Protein AF-A0A6G3XPA2-F1 (afdb_monomer)

InterPro domains:
  IPR029045 ClpP/crotonase-like domain superfamily [SSF52096] (19-103)

Radius of gyration: 18.57 Å; Cα contacts (8 Å, |Δi|>4): 82; chains: 1; bounding box: 50×27×43 Å

Nearest PDB structures (foldseek):
  5ve2-assembly3_I  TM=8.015E-01  e=1.622E-01  Paraglaciecola sp. T6c
  5ve2-assembly1_A  TM=8.013E-01  e=2.244E-01  Paraglaciecola sp. T6c
  4u19-assembly1_C  TM=8.273E-01  e=7.224E-01  Homo sapiens
  2f6q-assembly1_C  TM=8.007E-01  e=1.067E+00  Homo sapiens

Secondary structure (DSSP, 8-state):
------HHHHHHHTTS-HHHHHHHHHHTTSEE--HHHHHHTTS-S---STT-HHHHHHHHHHHHTTS-HHHHHHHHHHHHHHHHHHHHHHHTTHHHHHHHHPPPHHHHHHHHHGGGGPPPPEE-

Structure (mmCIF, N/CA/C/O backbone):
data_AF-A0A6G3XPA2-F1
#
_entry.id   AF-A0A6G3XPA2-F1
#
loop_
_atom_site.group_PDB
_atom_site.id
_atom_site.type_symbol
_atom_site.label_atom_id
_atom_site.label_alt_id
_atom_site.label_comp_id
_atom_site.label_asym_id
_atom_site.label_entity_id
_atom_site.label_seq_id
_atom_site.pdbx_PDB_ins_code
_atom_site.Cartn_x
_atom_site.Cartn_y
_atom_site.Cartn_z
_atom_site.occupancy
_atom_site.B_iso_or_equiv
_atom_site.auth_seq_id
_atom_site.auth_comp_id
_atom_site.auth_asym_id
_atom_site.auth_atom_id
_atom_site.pdbx_PDB_model_num
ATOM 1 N N . TYR A 1 1 ? 16.053 -8.592 -10.484 1.00 78.31 1 TYR A N 1
ATOM 2 C CA . TYR A 1 1 ? 15.797 -9.870 -11.175 1.00 78.31 1 TYR A CA 1
ATOM 3 C C . TYR A 1 1 ? 15.197 -9.711 -12.574 1.00 78.31 1 TYR A C 1
ATOM 5 O O . TYR A 1 1 ? 14.651 -10.669 -13.093 1.00 78.31 1 TYR A O 1
ATOM 13 N N . GLY A 1 2 ? 15.278 -8.530 -13.208 1.00 89.31 2 GLY A N 1
ATOM 14 C CA . GLY A 1 2 ? 14.737 -8.357 -14.565 1.00 89.31 2 GLY A CA 1
ATOM 15 C C . GLY A 1 2 ? 13.214 -8.470 -14.662 1.00 89.31 2 GLY A C 1
ATOM 16 O O . GLY A 1 2 ? 12.707 -8.893 -15.693 1.00 89.31 2 GLY A O 1
ATOM 17 N N . MET A 1 3 ? 12.498 -8.136 -13.586 1.00 93.31 3 MET A N 1
ATOM 18 C CA . MET A 1 3 ? 11.039 -8.174 -13.529 1.00 93.31 3 MET A CA 1
ATOM 19 C C . MET A 1 3 ? 10.491 -6.810 -13.124 1.00 93.31 3 MET A C 1
ATOM 21 O O . MET A 1 3 ? 11.081 -6.122 -12.288 1.00 93.31 3 MET A O 1
ATOM 25 N N . VAL A 1 4 ? 9.338 -6.462 -13.678 1.00 95.50 4 VAL A N 1
ATOM 26 C CA . VAL A 1 4 ? 8.569 -5.268 -13.346 1.00 95.50 4 VAL A CA 1
ATOM 27 C C . VAL A 1 4 ? 7.649 -5.574 -12.169 1.00 95.50 4 VAL A C 1
ATOM 29 O O . VAL A 1 4 ? 6.778 -6.437 -12.261 1.00 95.50 4 VAL A O 1
ATOM 32 N N . SER A 1 5 ? 7.783 -4.813 -11.083 1.00 94.56 5 SER A N 1
ATOM 33 C CA . SER A 1 5 ? 6.776 -4.783 -10.018 1.00 94.56 5 SER A CA 1
ATOM 34 C C . SER A 1 5 ? 5.672 -3.800 -10.403 1.00 94.56 5 SER A C 1
ATOM 36 O O . SER A 1 5 ? 5.694 -2.633 -10.022 1.00 94.56 5 SER A O 1
ATOM 38 N N . ALA A 1 6 ? 4.741 -4.237 -11.252 1.00 95.75 6 ALA A N 1
ATOM 39 C CA . ALA A 1 6 ? 3.650 -3.374 -11.703 1.00 95.75 6 ALA A CA 1
ATOM 40 C C . ALA A 1 6 ? 2.515 -3.338 -10.673 1.00 95.75 6 ALA A C 1
ATOM 42 O O . ALA A 1 6 ? 2.146 -2.271 -10.184 1.00 95.75 6 ALA A O 1
ATOM 43 N N . TYR A 1 7 ? 1.973 -4.505 -10.319 1.00 96.25 7 TYR A N 1
ATOM 44 C CA . TYR A 1 7 ? 0.819 -4.603 -9.426 1.00 96.25 7 TYR A CA 1
ATOM 45 C C . TYR A 1 7 ? 1.135 -4.100 -8.017 1.00 96.25 7 TYR A C 1
ATOM 47 O O . TYR A 1 7 ? 0.361 -3.322 -7.456 1.00 96.25 7 TYR A O 1
ATOM 55 N N . GLU A 1 8 ? 2.276 -4.496 -7.450 1.00 95.00 8 GLU A N 1
ATOM 56 C CA . GLU A 1 8 ? 2.647 -4.102 -6.092 1.00 95.00 8 GLU A CA 1
ATOM 57 C C . GLU A 1 8 ? 2.951 -2.603 -6.029 1.00 95.00 8 GLU A C 1
ATOM 59 O O . GLU A 1 8 ? 2.439 -1.927 -5.138 1.00 95.00 8 GLU A O 1
ATOM 64 N N . ALA A 1 9 ? 3.686 -2.045 -6.999 1.00 95.38 9 ALA A N 1
ATOM 65 C CA . ALA A 1 9 ? 3.952 -0.606 -7.039 1.00 95.38 9 ALA A CA 1
ATOM 66 C C . ALA A 1 9 ? 2.662 0.219 -7.191 1.00 95.38 9 ALA A C 1
ATOM 68 O O . ALA A 1 9 ? 2.482 1.207 -6.478 1.00 95.38 9 ALA A O 1
ATOM 69 N N . ILE A 1 10 ? 1.723 -0.203 -8.051 1.00 95.88 10 ILE A N 1
ATOM 70 C CA . ILE A 1 10 ? 0.415 0.461 -8.193 1.00 95.88 10 ILE A CA 1
ATOM 71 C C . ILE A 1 10 ? -0.371 0.401 -6.877 1.00 95.88 10 ILE A C 1
ATOM 73 O O . ILE A 1 10 ? -0.937 1.411 -6.453 1.00 95.88 10 ILE A O 1
ATOM 77 N N . ALA A 1 11 ? -0.403 -0.755 -6.206 1.00 94.00 11 ALA A N 1
ATOM 78 C CA . ALA A 1 11 ? -1.085 -0.899 -4.920 1.00 94.00 11 ALA A CA 1
ATOM 79 C C . ALA A 1 11 ? -0.450 -0.020 -3.829 1.00 94.00 11 ALA A C 1
ATOM 81 O O . ALA A 1 11 ? -1.158 0.633 -3.061 1.00 94.00 11 ALA A O 1
ATOM 82 N N . MET A 1 12 ? 0.881 0.040 -3.781 1.00 94.44 12 MET A N 1
ATOM 83 C CA . MET A 1 12 ? 1.626 0.835 -2.805 1.00 94.44 12 MET A CA 1
ATOM 84 C C . MET A 1 12 ? 1.488 2.342 -3.050 1.00 94.44 12 MET A C 1
ATOM 86 O O . MET A 1 12 ? 1.379 3.099 -2.086 1.00 94.44 12 MET A O 1
ATOM 90 N N . ALA A 1 13 ? 1.386 2.781 -4.309 1.00 94.00 13 ALA A N 1
ATOM 91 C CA . ALA A 1 13 ? 1.108 4.175 -4.678 1.00 94.00 13 ALA A CA 1
ATOM 92 C C . ALA A 1 13 ? -0.235 4.692 -4.141 1.00 94.00 13 ALA A C 1
ATOM 94 O O . ALA A 1 13 ? -0.417 5.895 -3.990 1.00 94.00 13 ALA A O 1
ATOM 95 N N . GLN A 1 14 ? -1.166 3.797 -3.798 1.00 90.88 14 GLN A N 1
ATOM 96 C CA . GLN A 1 14 ? -2.419 4.160 -3.134 1.00 90.88 14 GLN A CA 1
ATOM 97 C C . GLN A 1 14 ? -2.285 4.282 -1.608 1.00 90.88 14 GLN A C 1
ATOM 99 O O . GLN A 1 14 ? -3.243 4.688 -0.949 1.00 90.88 14 GLN A O 1
ATOM 104 N N . ARG A 1 15 ? -1.143 3.910 -1.020 1.00 90.19 15 ARG A N 1
ATOM 105 C CA . ARG A 1 15 ? -0.945 3.797 0.437 1.00 90.19 15 ARG A CA 1
ATOM 106 C C . ARG A 1 15 ? 0.135 4.725 0.987 1.00 90.19 15 ARG A C 1
ATOM 108 O O . ARG A 1 15 ? 0.020 5.127 2.135 1.00 90.19 15 ARG A O 1
ATOM 115 N N . MET A 1 16 ? 1.145 5.063 0.190 1.00 92.94 16 MET A N 1
ATOM 116 C CA . MET A 1 16 ? 2.298 5.869 0.604 1.00 92.94 16 MET A CA 1
ATOM 117 C C . MET A 1 16 ? 2.537 7.043 -0.356 1.00 92.94 16 MET A C 1
ATOM 119 O O . MET A 1 16 ? 2.055 7.006 -1.492 1.00 92.94 16 MET A O 1
ATOM 123 N N . PRO A 1 17 ? 3.336 8.052 0.039 1.00 95.06 17 PRO A N 1
ATOM 124 C CA . PRO A 1 17 ? 3.809 9.079 -0.880 1.00 95.06 17 PRO A CA 1
ATOM 125 C C . PRO A 1 17 ? 4.482 8.470 -2.115 1.00 95.06 17 PRO A C 1
ATOM 127 O O . PRO A 1 17 ? 5.318 7.572 -2.005 1.00 95.06 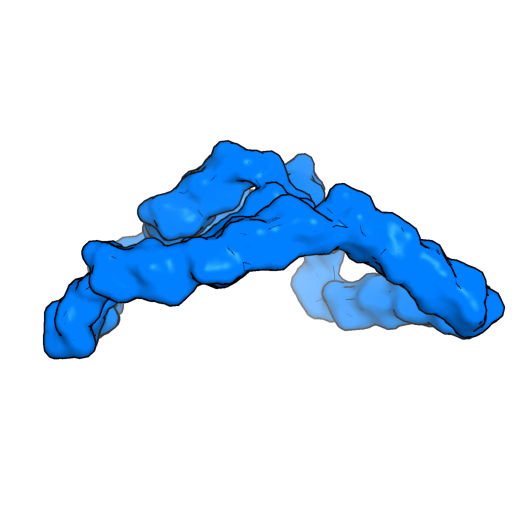17 PRO A O 1
ATOM 130 N N . PHE A 1 18 ? 4.157 8.997 -3.296 1.00 94.88 18 PHE A N 1
ATOM 131 C CA . PHE A 1 18 ? 4.628 8.464 -4.578 1.00 94.88 18 PHE A CA 1
ATOM 132 C C . PHE A 1 18 ? 6.157 8.298 -4.647 1.00 94.88 18 PHE A C 1
ATOM 134 O O . PHE A 1 18 ? 6.647 7.273 -5.117 1.00 94.88 18 PHE A O 1
ATOM 141 N N . GLY A 1 19 ? 6.915 9.270 -4.127 1.00 96.19 19 GLY A N 1
ATOM 142 C CA . GLY A 1 19 ? 8.381 9.212 -4.109 1.00 96.19 19 GLY A CA 1
ATOM 143 C C . GLY A 1 19 ? 8.945 8.051 -3.281 1.00 96.19 19 GLY A C 1
ATOM 144 O O . GLY A 1 19 ? 9.927 7.434 -3.689 1.00 96.19 19 GLY A O 1
ATOM 145 N N . GLU A 1 20 ? 8.301 7.699 -2.165 1.00 96.12 20 GLU A N 1
ATOM 146 C CA . GLU A 1 20 ? 8.714 6.559 -1.332 1.00 96.12 20 GLU A CA 1
ATOM 147 C C . GLU A 1 20 ? 8.439 5.229 -2.040 1.00 96.12 20 GLU A C 1
ATOM 149 O O . GLU A 1 20 ? 9.268 4.323 -2.010 1.00 96.12 20 GLU A O 1
ATOM 154 N N . VAL A 1 21 ? 7.319 5.131 -2.763 1.00 96.00 21 VAL A N 1
ATOM 155 C CA . VAL A 1 21 ? 6.999 3.953 -3.587 1.00 96.00 21 VAL A CA 1
ATOM 156 C C . VAL A 1 21 ? 7.994 3.798 -4.729 1.00 96.00 21 VAL A C 1
ATOM 158 O O . VAL A 1 21 ? 8.481 2.692 -4.960 1.00 96.00 21 VAL A O 1
ATOM 161 N N . ALA A 1 22 ? 8.323 4.890 -5.424 1.00 96.44 22 ALA A N 1
ATOM 162 C CA . ALA A 1 22 ? 9.298 4.876 -6.507 1.00 96.44 22 ALA A CA 1
ATOM 163 C C . ALA A 1 22 ? 10.673 4.425 -6.002 1.00 96.44 22 ALA A C 1
ATOM 165 O O . ALA A 1 22 ? 11.256 3.501 -6.565 1.00 96.44 22 ALA A O 1
ATOM 166 N N . ARG A 1 23 ? 11.164 5.004 -4.897 1.00 95.56 23 ARG A N 1
ATOM 167 C CA . ARG A 1 23 ? 12.444 4.599 -4.304 1.00 95.56 23 ARG A CA 1
ATOM 168 C C . ARG A 1 23 ? 12.428 3.131 -3.893 1.00 95.56 23 ARG A C 1
ATOM 170 O O . ARG A 1 23 ? 13.312 2.395 -4.311 1.00 95.56 23 ARG A O 1
ATOM 177 N N . MET A 1 24 ? 11.419 2.693 -3.141 1.00 94.50 24 MET A N 1
ATOM 178 C CA . MET A 1 24 ? 11.314 1.301 -2.696 1.00 94.50 24 MET A CA 1
ATOM 179 C C . MET A 1 24 ? 11.294 0.326 -3.885 1.00 94.50 24 MET A C 1
ATOM 181 O O . MET A 1 24 ? 11.994 -0.682 -3.874 1.00 94.50 24 MET A O 1
ATOM 185 N N . SER A 1 25 ? 10.539 0.650 -4.938 1.00 94.75 25 SER A N 1
ATOM 186 C CA . SER A 1 25 ? 10.404 -0.211 -6.121 1.00 94.75 25 SER A CA 1
ATOM 187 C C . SER A 1 25 ? 11.684 -0.267 -6.962 1.00 94.75 25 SER A C 1
ATOM 189 O O . SER A 1 25 ? 12.014 -1.319 -7.503 1.00 94.75 25 SER A O 1
ATOM 191 N N . LEU A 1 26 ? 12.413 0.850 -7.074 1.00 94.56 26 LEU A N 1
ATOM 192 C CA . LEU A 1 26 ? 13.591 0.975 -7.941 1.00 94.56 26 LEU A CA 1
ATOM 193 C C . LEU A 1 26 ? 14.902 0.586 -7.246 1.00 94.56 26 LEU A C 1
ATOM 195 O O . LEU A 1 26 ? 15.760 -0.028 -7.874 1.00 94.56 26 LEU A O 1
ATOM 199 N N . MET A 1 27 ? 15.052 0.895 -5.953 1.00 93.56 27 MET A N 1
ATOM 200 C CA . MET A 1 27 ? 16.185 0.422 -5.144 1.00 93.56 27 MET A CA 1
ATOM 201 C C . MET A 1 27 ? 16.114 -1.092 -4.930 1.00 93.56 27 MET A C 1
ATOM 203 O O . MET A 1 27 ? 17.137 -1.743 -4.693 1.00 93.56 27 MET A O 1
ATOM 207 N N . GLY A 1 28 ? 14.907 -1.658 -5.028 1.00 90.62 28 GLY A N 1
ATOM 208 C CA . GLY A 1 28 ? 14.658 -3.081 -4.926 1.00 90.62 28 GLY A CA 1
ATOM 209 C C . GLY A 1 28 ? 15.204 -3.608 -3.612 1.00 90.62 28 GLY A C 1
ATOM 210 O O . GLY A 1 28 ? 14.665 -3.339 -2.548 1.00 90.62 28 GLY A O 1
ATOM 211 N N . THR A 1 29 ? 16.278 -4.385 -3.681 1.00 88.12 29 THR A N 1
ATOM 212 C CA . THR A 1 29 ? 16.787 -5.111 -2.512 1.00 88.12 29 THR A CA 1
ATOM 213 C C . THR A 1 29 ? 18.129 -4.622 -2.024 1.00 88.12 29 THR A C 1
ATOM 215 O O . THR A 1 29 ? 18.692 -5.241 -1.131 1.00 88.12 29 THR A O 1
ATOM 218 N N . ALA A 1 30 ? 18.626 -3.530 -2.603 1.00 89.69 30 ALA A N 1
ATOM 219 C CA . ALA A 1 30 ? 19.751 -2.788 -2.057 1.00 89.69 30 ALA A CA 1
ATOM 220 C C . ALA A 1 30 ? 19.347 -1.976 -0.811 1.00 89.69 30 ALA A C 1
ATOM 222 O O . ALA A 1 30 ? 20.203 -1.644 0.003 1.00 89.69 30 ALA A O 1
ATOM 223 N N . GLU A 1 31 ? 18.052 -1.687 -0.644 1.00 93.19 31 GLU A N 1
ATOM 224 C CA . GLU A 1 31 ? 17.505 -0.939 0.489 1.00 93.19 31 GLU A CA 1
ATOM 225 C C . GLU A 1 31 ? 16.406 -1.744 1.196 1.00 93.19 31 GLU A C 1
ATOM 227 O O . GLU A 1 31 ? 15.621 -2.454 0.564 1.00 93.19 31 GLU A O 1
ATOM 232 N N . ARG A 1 32 ? 16.345 -1.628 2.524 1.00 93.88 32 ARG A N 1
ATOM 233 C CA . ARG A 1 32 ? 15.255 -2.132 3.362 1.00 93.88 32 ARG A CA 1
ATOM 234 C C . ARG A 1 32 ? 14.642 -0.987 4.150 1.00 93.88 32 ARG A C 1
ATOM 236 O O . ARG A 1 32 ? 15.347 -0.162 4.722 1.00 93.88 32 ARG A O 1
ATOM 243 N N . LEU A 1 33 ? 13.317 -0.991 4.217 1.00 94.88 33 LEU A N 1
ATOM 244 C CA . LEU A 1 33 ? 12.557 -0.032 5.002 1.00 94.88 33 LEU A CA 1
ATOM 245 C C . LEU A 1 33 ? 12.491 -0.481 6.467 1.00 94.88 33 LEU A C 1
ATOM 247 O O . LEU A 1 33 ? 12.055 -1.598 6.756 1.00 94.88 33 LEU A O 1
ATOM 251 N N . SER A 1 34 ? 12.907 0.386 7.383 1.00 96.38 34 SER A N 1
ATOM 252 C CA . SER A 1 34 ? 12.750 0.198 8.824 1.00 96.38 34 SER A CA 1
ATOM 253 C C . SER A 1 34 ? 11.293 0.376 9.259 1.00 96.38 34 SER A C 1
ATOM 255 O O . SER A 1 34 ? 10.491 1.033 8.591 1.00 96.38 34 SER A O 1
ATOM 257 N N . ALA A 1 35 ? 10.944 -0.174 10.426 1.00 97.25 35 ALA A N 1
ATOM 258 C CA . ALA A 1 35 ? 9.619 0.024 11.015 1.00 97.25 35 ALA A CA 1
ATOM 259 C C . ALA A 1 35 ? 9.345 1.506 11.331 1.00 97.25 35 ALA A C 1
ATOM 261 O O . ALA A 1 35 ? 8.244 1.991 11.079 1.00 97.25 35 ALA A O 1
ATOM 262 N N . GLY A 1 36 ? 10.360 2.233 11.817 1.00 97.38 36 GLY A N 1
ATOM 263 C CA . GLY A 1 36 ? 10.268 3.669 12.089 1.00 97.38 36 GLY A CA 1
ATOM 264 C C . GLY A 1 36 ? 9.950 4.463 10.826 1.00 97.38 36 GLY A C 1
ATOM 265 O O . GLY A 1 36 ? 8.951 5.181 10.786 1.00 97.38 36 GLY A O 1
ATOM 266 N N . ARG A 1 37 ? 10.710 4.249 9.744 1.00 96.38 37 ARG A N 1
ATOM 267 C CA . ARG A 1 37 ? 10.440 4.939 8.480 1.00 96.38 37 ARG A CA 1
ATOM 268 C C . ARG A 1 37 ? 9.089 4.550 7.886 1.00 96.38 37 ARG A C 1
ATOM 270 O O . ARG A 1 37 ? 8.380 5.420 7.389 1.00 96.38 37 ARG A O 1
ATOM 277 N N . ALA A 1 38 ? 8.708 3.273 7.960 1.00 96.81 38 ALA A N 1
ATOM 278 C CA . ALA A 1 38 ? 7.395 2.804 7.518 1.00 96.81 38 ALA A CA 1
ATOM 279 C C . ALA A 1 38 ? 6.244 3.523 8.243 1.00 96.81 38 ALA A C 1
ATOM 281 O O . ALA A 1 38 ? 5.221 3.816 7.623 1.00 96.81 38 ALA A O 1
ATOM 282 N N . TYR A 1 39 ? 6.407 3.830 9.530 1.00 97.00 39 TYR A N 1
ATOM 283 C CA . TYR A 1 39 ? 5.436 4.608 10.296 1.00 97.00 39 TYR A CA 1
ATOM 284 C C . TYR A 1 39 ? 5.397 6.074 9.856 1.00 97.00 39 TYR A C 1
ATOM 286 O O . TYR A 1 39 ? 4.3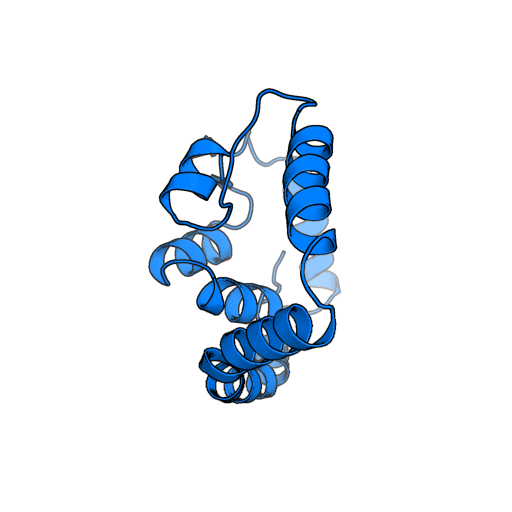27 6.595 9.550 1.00 97.00 39 TYR A O 1
ATOM 294 N N . GLU A 1 40 ? 6.559 6.719 9.728 1.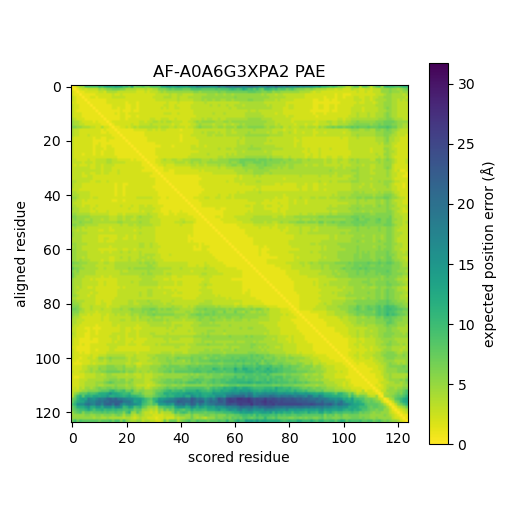00 96.12 40 GLU A N 1
ATOM 295 C CA . GLU A 1 40 ? 6.665 8.125 9.307 1.00 96.12 40 GLU A CA 1
ATOM 296 C C . GLU A 1 40 ? 6.018 8.403 7.945 1.00 96.12 40 GLU A C 1
ATOM 298 O O . GLU A 1 40 ? 5.423 9.459 7.739 1.00 96.12 40 GLU A O 1
ATOM 303 N N . ILE A 1 41 ? 6.134 7.463 7.003 1.00 95.25 41 ILE A N 1
ATOM 304 C CA . ILE A 1 41 ? 5.580 7.607 5.647 1.00 95.25 41 ILE A CA 1
ATOM 305 C C . ILE A 1 41 ? 4.145 7.079 5.523 1.00 95.25 41 ILE A C 1
ATOM 307 O O . ILE A 1 41 ? 3.597 7.054 4.419 1.00 95.25 41 ILE A O 1
ATOM 311 N N . GLY A 1 42 ? 3.539 6.640 6.631 1.00 93.94 42 GLY A N 1
ATOM 312 C CA . GLY A 1 42 ? 2.156 6.168 6.682 1.00 93.94 42 GLY A CA 1
ATOM 313 C C . GLY A 1 42 ? 1.919 4.782 6.077 1.00 93.94 42 GLY A C 1
ATOM 314 O O . GLY A 1 42 ? 0.778 4.438 5.772 1.00 93.94 42 GLY A O 1
ATOM 315 N N . LEU A 1 43 ? 2.965 3.966 5.895 1.00 95.75 43 LEU A N 1
ATOM 316 C CA . LEU A 1 43 ? 2.808 2.576 5.455 1.00 95.75 43 LEU A CA 1
ATOM 317 C C . LEU A 1 43 ? 2.153 1.713 6.539 1.00 95.75 43 LEU A C 1
ATOM 319 O O . LEU A 1 43 ? 1.300 0.868 6.242 1.00 95.75 43 LEU A O 1
ATOM 323 N N . VAL A 1 44 ? 2.567 1.935 7.787 1.00 96.62 44 VAL A N 1
ATOM 324 C CA . VAL A 1 44 ? 1.991 1.332 8.991 1.00 96.62 44 VAL A CA 1
ATOM 325 C C . VAL A 1 44 ? 1.489 2.429 9.922 1.00 96.62 44 VAL A C 1
ATOM 327 O O . VAL A 1 44 ? 2.003 3.542 9.912 1.00 96.62 44 VAL A O 1
ATOM 330 N N . SER A 1 45 ? 0.478 2.117 10.729 1.00 96.56 45 SER A N 1
ATOM 331 C CA . SER A 1 45 ? -0.147 3.070 11.655 1.00 96.56 45 SER A CA 1
ATOM 332 C C . SER A 1 45 ? 0.311 2.920 13.107 1.00 96.56 45 SER A C 1
ATOM 334 O O . SER A 1 45 ? -0.122 3.692 13.952 1.00 96.56 45 SER A O 1
ATOM 336 N N . GLU A 1 46 ? 1.129 1.914 13.420 1.00 97.94 46 GLU A N 1
ATOM 337 C CA . GLU A 1 46 ? 1.657 1.642 14.761 1.00 97.94 46 GLU A CA 1
ATOM 338 C C . GLU A 1 46 ? 2.952 0.824 14.628 1.00 97.94 46 GLU A C 1
ATOM 340 O O . GLU A 1 46 ? 3.067 -0.016 13.731 1.00 97.94 46 GLU A O 1
ATOM 345 N N . VAL A 1 47 ? 3.920 1.065 15.516 1.00 98.12 47 VAL A N 1
ATOM 346 C CA . VAL A 1 47 ? 5.162 0.287 15.648 1.00 98.12 47 VAL A CA 1
ATOM 347 C C . VAL A 1 47 ? 5.245 -0.224 17.077 1.00 98.12 47 VAL A C 1
ATOM 349 O O . VAL A 1 47 ? 4.907 0.491 18.018 1.00 98.12 47 VAL A O 1
ATOM 352 N N . THR A 1 48 ? 5.690 -1.465 17.239 1.00 98.19 48 THR A N 1
ATOM 353 C CA . THR A 1 48 ? 5.848 -2.108 18.543 1.00 98.19 48 THR A CA 1
ATOM 354 C C . THR A 1 48 ? 7.277 -2.585 18.730 1.00 98.19 48 THR A C 1
ATOM 356 O O . THR A 1 48 ? 8.003 -2.78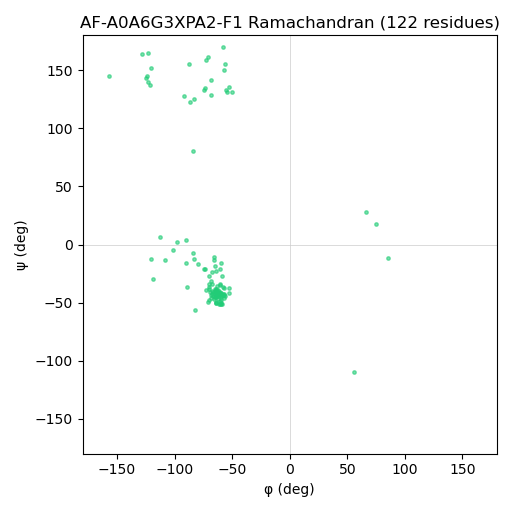4 17.755 1.00 98.19 48 THR A O 1
ATOM 359 N N . GLU A 1 49 ? 7.630 -2.905 19.972 1.00 97.44 49 GLU A N 1
ATOM 360 C CA . GLU A 1 49 ? 8.787 -3.755 20.246 1.00 97.44 49 GLU A CA 1
ATOM 361 C C . GLU A 1 49 ? 8.667 -5.112 19.523 1.00 97.44 49 GLU A C 1
ATOM 363 O O . GLU A 1 49 ? 7.544 -5.565 19.225 1.00 97.44 49 GLU A O 1
ATOM 368 N N . PRO A 1 50 ? 9.796 -5.788 19.238 1.00 97.31 50 PRO A N 1
ATOM 369 C CA . PRO A 1 50 ? 9.793 -7.124 18.655 1.00 97.31 50 PRO A CA 1
ATOM 370 C C . PRO A 1 50 ? 8.872 -8.086 19.421 1.00 97.31 50 PRO A C 1
ATOM 372 O O . PRO A 1 50 ? 8.907 -8.173 20.645 1.00 97.31 50 PRO A O 1
ATOM 375 N N . GLY A 1 51 ? 8.013 -8.801 18.690 1.00 97.69 51 GLY A N 1
ATOM 376 C CA . GLY A 1 51 ? 7.010 -9.712 19.264 1.00 97.69 51 GLY A CA 1
ATOM 377 C C . GLY A 1 51 ? 5.687 -9.053 19.687 1.00 97.69 51 GLY A C 1
ATOM 378 O O . GLY A 1 51 ? 4.703 -9.759 19.896 1.00 97.69 51 GLY A O 1
ATOM 379 N N . GLY A 1 52 ? 5.605 -7.719 19.744 1.00 98.25 52 GLY A N 1
ATOM 380 C CA . GLY A 1 52 ? 4.399 -6.995 20.174 1.00 98.25 52 GLY A CA 1
ATOM 381 C C . GLY A 1 52 ? 3.288 -6.861 19.121 1.00 98.25 52 GLY A C 1
ATOM 382 O O . GLY A 1 52 ? 2.141 -6.570 19.473 1.00 98.25 52 GLY A O 1
ATOM 383 N N . ALA A 1 53 ? 3.595 -7.091 17.841 1.00 98.00 53 ALA A N 1
ATOM 384 C CA . ALA A 1 53 ? 2.709 -6.755 16.723 1.00 98.00 53 ALA A CA 1
ATOM 385 C C . ALA A 1 53 ? 1.346 -7.469 16.776 1.00 98.00 53 ALA A C 1
ATOM 387 O O . ALA A 1 53 ? 0.312 -6.852 16.524 1.00 98.00 53 ALA A O 1
ATOM 388 N N . VAL A 1 54 ? 1.321 -8.754 17.151 1.00 98.38 54 VAL A N 1
ATOM 389 C CA . VAL A 1 54 ? 0.071 -9.533 17.238 1.00 98.38 54 VAL A CA 1
ATOM 390 C C . VAL A 1 54 ? -0.829 -8.999 18.348 1.00 98.38 54 VAL A C 1
ATOM 392 O O . VAL A 1 54 ? -2.024 -8.800 18.134 1.00 98.38 54 VAL A O 1
ATOM 395 N N . ALA A 1 55 ? -0.261 -8.711 19.522 1.00 98.44 55 ALA A N 1
ATOM 396 C CA . ALA A 1 55 ? -1.020 -8.147 20.631 1.00 98.44 55 ALA A CA 1
ATOM 397 C C . ALA A 1 55 ? -1.608 -6.777 20.258 1.00 98.44 55 ALA A C 1
ATOM 399 O O . ALA A 1 55 ? -2.775 -6.517 20.544 1.00 98.44 55 ALA A O 1
ATOM 400 N N . ALA A 1 56 ? -0.838 -5.925 19.573 1.00 98.31 56 ALA A N 1
ATOM 401 C CA . ALA A 1 56 ? -1.323 -4.640 19.073 1.00 98.31 56 ALA A CA 1
ATOM 402 C C . ALA A 1 56 ? -2.464 -4.785 18.059 1.00 98.31 56 ALA A C 1
ATOM 404 O O . ALA A 1 56 ? -3.516 -4.163 18.222 1.00 98.31 56 ALA A O 1
ATOM 405 N N . ALA A 1 57 ? -2.311 -5.675 17.076 1.00 98.31 57 ALA A N 1
ATOM 406 C CA . ALA A 1 57 ? -3.353 -5.954 16.094 1.00 98.31 57 ALA A CA 1
ATOM 407 C C . ALA A 1 57 ? -4.661 -6.428 16.755 1.00 98.31 57 ALA A C 1
ATOM 409 O O . ALA A 1 57 ? -5.742 -5.954 16.400 1.00 98.31 57 ALA A O 1
ATOM 410 N N . LEU A 1 58 ? -4.574 -7.312 17.756 1.00 98.69 58 LEU A N 1
ATOM 411 C CA . LEU A 1 58 ? -5.740 -7.820 18.483 1.00 98.69 58 LEU A CA 1
ATOM 412 C C . LEU A 1 58 ? -6.434 -6.747 19.327 1.00 98.69 58 LEU A C 1
ATOM 414 O O . LEU A 1 58 ? -7.664 -6.767 19.419 1.00 98.69 58 LEU A O 1
ATOM 418 N N . ARG A 1 59 ? -5.697 -5.783 19.900 1.00 98.44 59 ARG A N 1
ATOM 419 C CA . ARG A 1 59 ? -6.317 -4.634 20.586 1.00 98.44 59 ARG A CA 1
ATOM 420 C C . ARG A 1 59 ? -7.208 -3.846 19.624 1.00 98.44 59 ARG A C 1
ATOM 422 O O . ARG A 1 59 ? -8.383 -3.631 19.918 1.00 98.44 59 ARG A O 1
ATOM 429 N N . SER A 1 60 ? -6.680 -3.485 18.456 1.00 98.31 60 SER A N 1
ATOM 430 C CA . SER A 1 60 ? -7.427 -2.750 17.426 1.00 98.31 60 SER A CA 1
ATOM 431 C C . SER A 1 60 ? -8.615 -3.552 16.892 1.00 98.31 60 SER A C 1
ATOM 433 O O . SER A 1 60 ? -9.724 -3.026 16.800 1.00 98.31 60 SER A O 1
ATOM 435 N N . ALA A 1 61 ? -8.425 -4.846 16.617 1.00 98.44 61 ALA A N 1
ATOM 436 C CA . ALA A 1 61 ? -9.503 -5.728 16.172 1.00 98.44 61 ALA A CA 1
ATOM 437 C C . ALA A 1 61 ? -10.632 -5.836 17.210 1.00 98.44 61 ALA A C 1
ATOM 439 O O . ALA A 1 61 ? -11.805 -5.764 16.849 1.00 98.44 61 ALA A O 1
ATOM 440 N N . THR A 1 62 ? -10.288 -5.938 18.498 1.00 98.69 62 THR A N 1
ATOM 441 C CA . THR A 1 62 ? -11.265 -5.986 19.597 1.00 98.69 62 THR A CA 1
ATOM 442 C C . THR A 1 62 ? -12.092 -4.706 19.664 1.00 98.69 62 THR A C 1
ATOM 444 O O . THR A 1 62 ? -13.297 -4.768 19.885 1.00 98.69 62 THR A O 1
ATOM 447 N N . VAL A 1 63 ? -11.477 -3.539 19.448 1.00 98.44 63 VAL A N 1
ATOM 448 C CA . VAL A 1 63 ? -12.209 -2.264 19.389 1.00 98.44 63 VAL A CA 1
ATOM 449 C C . VAL A 1 63 ? -13.177 -2.249 18.207 1.00 98.44 63 VAL A C 1
ATOM 451 O O . VAL A 1 63 ? -14.356 -1.962 18.403 1.00 98.44 63 VAL A O 1
ATOM 454 N N . ILE A 1 64 ? -12.712 -2.613 17.008 1.00 98.50 64 ILE A N 1
ATOM 455 C CA . ILE A 1 64 ? -13.542 -2.629 15.792 1.00 98.50 64 ILE A CA 1
ATOM 456 C C . ILE A 1 64 ? -14.736 -3.582 15.945 1.00 98.50 64 ILE A C 1
ATOM 458 O O . ILE A 1 64 ? -15.855 -3.229 15.579 1.00 98.50 64 ILE A O 1
ATOM 462 N N . ALA A 1 65 ? -14.518 -4.761 16.532 1.00 98.50 65 ALA A N 1
ATOM 463 C CA . ALA A 1 65 ? -15.543 -5.787 16.717 1.00 98.50 65 ALA A CA 1
ATOM 464 C C . ALA A 1 65 ? -16.681 -5.382 17.673 1.00 98.50 65 ALA A C 1
ATOM 466 O O . ALA A 1 65 ? -17.714 -6.046 17.707 1.00 98.50 65 ALA A O 1
ATOM 467 N N . ARG A 1 66 ? -16.521 -4.303 18.452 1.00 98.50 66 ARG A N 1
ATOM 468 C CA . ARG A 1 66 ? -17.571 -3.784 19.345 1.00 98.50 66 ARG A CA 1
ATOM 469 C C . ARG A 1 66 ? -18.584 -2.885 18.634 1.00 98.50 66 ARG A C 1
ATOM 471 O O . ARG A 1 66 ? -19.600 -2.546 19.236 1.00 98.50 66 ARG A O 1
ATOM 478 N N . TYR A 1 67 ? -18.310 -2.461 17.402 1.00 98.56 67 TYR A N 1
ATOM 479 C CA . TYR A 1 67 ? -19.202 -1.590 16.640 1.00 98.56 67 TYR A CA 1
ATOM 480 C C . TYR A 1 67 ? -20.249 -2.390 15.844 1.00 98.56 67 TYR A C 1
ATOM 482 O O . TYR A 1 67 ? -19.994 -3.541 15.488 1.00 98.56 67 TYR A O 1
ATOM 490 N N . PRO A 1 68 ? -21.414 -1.793 15.513 1.00 98.69 68 PRO A N 1
ATOM 491 C CA . PRO A 1 68 ? -22.398 -2.427 14.637 1.00 98.69 68 PRO A CA 1
ATOM 492 C C . PRO A 1 68 ? -21.788 -2.839 13.292 1.00 98.69 68 PRO A C 1
ATOM 494 O O . PRO A 1 68 ? -21.099 -2.045 12.641 1.00 98.69 68 PRO A O 1
ATOM 497 N N . THR A 1 69 ? -22.065 -4.071 12.861 1.00 98.44 69 THR A N 1
ATOM 498 C CA . THR A 1 69 ? -21.428 -4.686 11.683 1.00 98.44 69 THR A CA 1
ATOM 499 C C . THR A 1 69 ? -21.676 -3.870 10.416 1.00 98.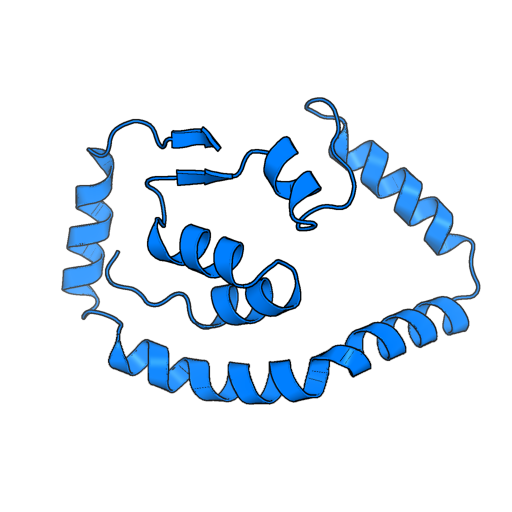44 69 THR A C 1
ATOM 501 O O . THR A 1 69 ? -20.750 -3.613 9.645 1.00 98.44 69 THR A O 1
ATOM 504 N N . GLU A 1 70 ? -22.906 -3.407 10.217 1.00 98.69 70 GLU A N 1
ATOM 505 C CA . GLU A 1 70 ? -23.323 -2.642 9.043 1.00 98.69 70 GLU A CA 1
ATOM 506 C C . GLU A 1 70 ? -22.586 -1.299 8.961 1.00 98.69 70 GLU A C 1
ATOM 508 O O . GLU A 1 70 ? -22.151 -0.897 7.880 1.00 98.69 70 GLU A O 1
ATOM 513 N N . ALA A 1 71 ? -22.377 -0.633 10.102 1.00 98.50 71 ALA A N 1
ATOM 514 C CA . ALA A 1 71 ? -21.657 0.637 10.170 1.00 98.50 71 ALA A CA 1
ATOM 515 C C . ALA A 1 71 ? -20.166 0.468 9.837 1.00 98.50 71 ALA A C 1
ATOM 517 O O . ALA A 1 71 ? -19.607 1.257 9.068 1.00 98.50 71 ALA A O 1
ATOM 518 N N . VAL A 1 72 ? -19.527 -0.588 10.356 1.00 98.62 72 VAL A N 1
ATOM 519 C CA . VAL A 1 72 ? -18.130 -0.922 10.030 1.00 98.62 72 VAL A CA 1
ATOM 520 C C . VAL A 1 72 ? -17.989 -1.215 8.537 1.00 98.62 72 VAL A C 1
ATOM 522 O O . VAL A 1 72 ? -17.155 -0.610 7.863 1.00 98.62 72 VAL A O 1
ATOM 525 N N . GLN A 1 73 ? -18.834 -2.094 7.991 1.00 98.50 73 GLN A N 1
ATOM 526 C CA . GLN A 1 73 ? -18.780 -2.459 6.575 1.00 98.50 73 GLN A CA 1
ATOM 527 C C . GLN A 1 73 ? -19.052 -1.264 5.655 1.00 98.50 73 GLN A C 1
ATOM 529 O O . GLN A 1 73 ? -18.350 -1.088 4.657 1.00 98.50 73 GLN A O 1
ATOM 534 N N . GLY A 1 74 ? -20.041 -0.428 5.985 1.00 98.69 74 GLY A N 1
ATOM 535 C CA . GLY A 1 74 ? -20.343 0.796 5.243 1.00 98.69 74 GLY A CA 1
ATOM 536 C C . GLY A 1 74 ? -19.158 1.760 5.216 1.00 98.69 74 GLY A C 1
ATOM 537 O O . GLY A 1 74 ? -18.787 2.250 4.150 1.00 98.69 74 GLY A O 1
ATOM 538 N N . THR A 1 75 ? -18.498 1.951 6.361 1.00 98.44 75 THR A N 1
ATOM 539 C CA . THR A 1 75 ? -17.308 2.808 6.473 1.00 98.44 75 THR A CA 1
ATOM 540 C C . THR A 1 75 ? -16.140 2.269 5.643 1.00 98.44 75 THR A C 1
ATOM 542 O O . THR A 1 75 ? -15.520 3.024 4.896 1.00 98.44 75 THR A O 1
ATOM 545 N N . VAL A 1 76 ? -15.867 0.959 5.694 1.00 97.38 76 VAL A N 1
ATOM 546 C CA . VAL A 1 76 ? -14.817 0.324 4.871 1.00 97.38 76 VAL A CA 1
ATOM 547 C C . VAL A 1 76 ? -15.089 0.523 3.377 1.00 97.38 76 VAL A C 1
ATOM 549 O O . VAL A 1 76 ? -14.187 0.915 2.635 1.00 97.38 76 VAL A O 1
ATOM 552 N N . ARG A 1 77 ? -16.336 0.320 2.932 1.00 97.56 77 ARG A N 1
ATOM 553 C CA . ARG A 1 77 ? -16.734 0.540 1.532 1.00 97.56 77 ARG A CA 1
ATOM 554 C C . ARG A 1 77 ? -16.555 1.999 1.107 1.00 97.56 77 ARG A C 1
ATOM 556 O O . ARG A 1 77 ? -16.030 2.234 0.023 1.00 97.56 77 ARG A O 1
ATOM 563 N N . ALA A 1 78 ? -16.927 2.957 1.958 1.00 97.81 78 ALA A N 1
ATOM 564 C CA . ALA A 1 78 ? -16.750 4.384 1.683 1.00 97.81 78 ALA A CA 1
ATOM 565 C C . ALA A 1 78 ? -15.264 4.771 1.542 1.00 97.81 78 ALA A C 1
ATOM 567 O O . ALA A 1 78 ? -14.886 5.500 0.622 1.00 97.81 78 ALA A O 1
ATOM 568 N N . VAL A 1 79 ? -14.395 4.235 2.406 1.00 95.44 79 VAL A N 1
ATOM 569 C CA . VAL A 1 79 ? -12.943 4.453 2.310 1.00 95.44 79 VAL A CA 1
ATOM 570 C C . VAL A 1 79 ? -12.382 3.865 1.013 1.00 95.44 79 VAL A C 1
ATOM 572 O O . VAL A 1 79 ? -11.578 4.511 0.342 1.00 95.44 79 VAL A O 1
ATOM 575 N N . TRP A 1 80 ? -12.809 2.662 0.620 1.00 94.00 80 TRP A N 1
ATOM 576 C CA . TRP A 1 80 ? -12.365 2.050 -0.636 1.00 94.00 80 TRP A CA 1
ATOM 577 C C . TRP A 1 80 ? -12.863 2.799 -1.869 1.00 94.00 80 TRP A C 1
ATOM 579 O O . TRP A 1 80 ? -12.079 3.023 -2.794 1.00 94.00 80 TRP A O 1
ATOM 589 N N . SER A 1 81 ? -14.114 3.268 -1.871 1.00 95.44 81 SER A N 1
ATOM 590 C CA . SER A 1 81 ? -14.661 4.000 -3.017 1.00 95.44 81 SER A CA 1
ATOM 591 C C . SER A 1 81 ? -13.867 5.263 -3.353 1.00 95.44 81 SER A C 1
ATOM 593 O O . SER A 1 81 ? -13.805 5.642 -4.518 1.00 95.44 81 SER A O 1
ATOM 595 N N . ALA A 1 82 ? -13.189 5.869 -2.371 1.00 93.44 82 ALA A N 1
ATOM 596 C CA . ALA A 1 82 ? -12.357 7.052 -2.586 1.00 93.44 82 ALA A CA 1
ATOM 597 C C . ALA A 1 82 ? -11.139 6.806 -3.501 1.00 93.44 82 ALA A C 1
ATOM 599 O O . ALA A 1 82 ? -10.612 7.755 -4.076 1.00 93.44 82 ALA A O 1
ATOM 600 N N . LYS A 1 83 ? -10.673 5.555 -3.641 1.00 91.19 83 LYS A N 1
ATOM 601 C CA . LYS A 1 83 ? -9.470 5.206 -4.427 1.00 91.19 83 LYS A CA 1
ATOM 602 C C . LYS A 1 83 ? -9.741 4.230 -5.576 1.00 91.19 83 LYS A C 1
ATOM 604 O O . LYS A 1 83 ? -8.891 4.054 -6.449 1.00 91.19 83 LYS A O 1
ATOM 609 N N . GLU A 1 84 ? -10.918 3.608 -5.601 1.00 92.50 84 GLU A N 1
ATOM 610 C CA . GLU A 1 84 ? -11.184 2.437 -6.440 1.00 92.50 84 GLU A CA 1
ATOM 611 C C . GLU A 1 84 ? -11.111 2.711 -7.948 1.00 92.50 84 GLU A C 1
ATOM 613 O O . GLU A 1 84 ? -10.563 1.894 -8.691 1.00 92.50 84 GLU A O 1
ATOM 618 N N . ALA A 1 85 ? -11.592 3.870 -8.411 1.00 92.00 85 ALA A N 1
ATOM 619 C CA . ALA A 1 85 ? -11.582 4.212 -9.835 1.00 92.00 85 ALA A CA 1
ATOM 620 C C . ALA A 1 85 ? -10.151 4.329 -10.393 1.00 92.00 85 ALA A C 1
ATOM 622 O O . ALA A 1 85 ? -9.808 3.684 -11.387 1.00 92.00 85 ALA A O 1
ATOM 623 N N . ALA A 1 86 ? -9.291 5.095 -9.712 1.00 91.69 86 ALA A N 1
ATOM 624 C CA . ALA A 1 86 ? -7.892 5.263 -10.101 1.00 91.69 86 ALA A CA 1
ATOM 625 C C . ALA A 1 86 ? -7.116 3.940 -9.997 1.00 91.69 86 ALA A C 1
ATOM 627 O O . ALA A 1 86 ? -6.351 3.593 -10.898 1.00 91.69 86 ALA A O 1
ATOM 628 N N . ARG A 1 87 ? -7.359 3.166 -8.928 1.00 93.31 87 ARG A N 1
ATOM 629 C CA . ARG A 1 87 ? -6.762 1.839 -8.733 1.00 93.31 87 ARG A CA 1
ATOM 630 C C . ARG A 1 87 ? -7.122 0.898 -9.882 1.00 93.31 87 ARG A C 1
ATOM 632 O O . ARG A 1 87 ? -6.226 0.309 -10.477 1.00 93.31 87 ARG A O 1
ATOM 639 N N . THR A 1 88 ? -8.404 0.781 -10.221 1.00 95.12 88 THR A N 1
ATOM 640 C CA . THR A 1 88 ? -8.895 -0.116 -11.281 1.00 95.12 88 THR A CA 1
ATOM 641 C C . THR A 1 88 ? -8.268 0.219 -12.631 1.00 95.12 88 THR A C 1
ATOM 643 O O . THR A 1 88 ? -7.739 -0.665 -13.305 1.00 95.12 88 THR A O 1
ATOM 646 N N . GLN A 1 89 ? -8.251 1.504 -12.998 1.00 95.94 89 GLN A N 1
ATOM 647 C CA . GLN A 1 89 ? -7.655 1.956 -14.255 1.00 95.94 89 GLN A CA 1
ATOM 648 C C . GLN A 1 89 ? -6.138 1.719 -14.311 1.00 95.94 89 GLN A C 1
ATOM 650 O O . GLN A 1 89 ? -5.606 1.373 -15.364 1.00 95.94 89 GLN A O 1
ATOM 655 N N . ALA A 1 90 ? -5.420 1.916 -13.204 1.00 95.69 90 ALA A N 1
ATOM 656 C CA . ALA A 1 90 ? -3.985 1.655 -13.162 1.00 95.69 90 ALA A CA 1
ATOM 657 C C . ALA A 1 90 ? -3.690 0.151 -13.277 1.00 95.69 90 ALA A C 1
ATOM 659 O O . ALA A 1 90 ? -2.852 -0.253 -14.084 1.00 95.69 90 ALA A O 1
ATOM 660 N N . MET A 1 91 ? -4.421 -0.685 -12.531 1.00 96.56 91 MET A N 1
ATOM 661 C CA . MET A 1 91 ? -4.248 -2.141 -12.539 1.00 96.56 91 MET A CA 1
ATOM 662 C C . MET A 1 91 ? -4.499 -2.754 -13.921 1.00 96.56 91 MET A C 1
ATOM 664 O O . MET A 1 91 ? -3.790 -3.679 -14.306 1.00 96.56 91 MET A O 1
ATOM 668 N N . SER A 1 92 ? -5.432 -2.213 -14.714 1.00 97.25 92 SER A N 1
ATOM 669 C CA . SER A 1 92 ? -5.686 -2.714 -16.074 1.00 97.25 92 SER A CA 1
ATOM 670 C C . SER A 1 92 ? -4.499 -2.525 -17.030 1.00 97.25 92 SER A C 1
ATOM 672 O O . SER A 1 92 ? -4.439 -3.178 -18.068 1.00 97.25 92 SER A O 1
ATOM 674 N N . ARG A 1 93 ? -3.547 -1.637 -16.703 1.00 96.50 93 ARG A N 1
ATOM 675 C CA . ARG A 1 93 ? -2.333 -1.384 -17.500 1.00 96.50 93 ARG A CA 1
ATOM 676 C C . ARG A 1 93 ? -1.157 -2.274 -17.094 1.00 96.50 93 ARG A C 1
ATOM 678 O O . ARG A 1 93 ? -0.201 -2.393 -17.858 1.00 96.50 93 ARG A O 1
ATOM 685 N N . ALA A 1 94 ? -1.216 -2.906 -15.922 1.00 96.81 94 ALA A N 1
ATOM 686 C CA . ALA A 1 94 ? -0.117 -3.699 -15.379 1.00 96.81 94 ALA A CA 1
ATOM 687 C C . ALA A 1 94 ? 0.348 -4.848 -16.301 1.00 96.81 94 ALA A C 1
ATOM 689 O O . ALA A 1 94 ? 1.561 -4.963 -16.479 1.00 96.81 94 ALA A O 1
ATOM 690 N N . PRO A 1 95 ? -0.532 -5.639 -16.960 1.00 97.56 95 PRO A N 1
ATOM 691 C CA . PRO A 1 95 ? -0.086 -6.702 -17.867 1.00 97.56 95 PRO A CA 1
ATOM 692 C C . PRO A 1 95 ? 0.819 -6.203 -18.997 1.00 97.56 95 PRO A C 1
ATOM 694 O O . PRO A 1 95 ? 1.844 -6.816 -19.281 1.00 97.56 95 PRO A O 1
ATOM 697 N N . ALA A 1 96 ? 0.469 -5.070 -19.613 1.00 97.06 96 ALA A N 1
ATOM 698 C CA . ALA A 1 96 ? 1.246 -4.498 -20.709 1.00 97.06 96 ALA A CA 1
ATOM 699 C C . ALA A 1 96 ? 2.617 -3.995 -20.232 1.00 97.06 96 ALA A C 1
ATOM 701 O O . ALA A 1 96 ? 3.617 -4.208 -20.910 1.00 97.06 96 ALA A O 1
ATOM 702 N N . LEU A 1 97 ? 2.679 -3.377 -19.047 1.00 96.75 97 LEU A N 1
ATOM 703 C CA . LEU A 1 97 ? 3.941 -2.928 -18.447 1.00 96.75 97 LEU A CA 1
ATOM 704 C C . LEU A 1 97 ? 4.861 -4.107 -18.105 1.00 96.75 97 LEU A C 1
ATOM 706 O O . LEU A 1 97 ? 6.063 -4.033 -18.342 1.00 96.75 97 LEU A O 1
ATOM 710 N N . ILE A 1 98 ? 4.293 -5.201 -17.589 1.00 96.50 98 ILE A N 1
ATOM 711 C CA . ILE A 1 98 ? 5.025 -6.441 -17.309 1.00 96.50 98 ILE A CA 1
ATOM 712 C C . ILE A 1 98 ? 5.562 -7.046 -18.606 1.00 96.50 98 ILE A C 1
ATOM 714 O O . ILE A 1 98 ? 6.751 -7.339 -18.686 1.00 96.50 98 ILE A O 1
ATOM 718 N N . ALA A 1 99 ? 4.716 -7.197 -19.628 1.00 95.56 99 ALA A N 1
ATOM 719 C CA . ALA A 1 99 ? 5.125 -7.752 -20.918 1.00 95.56 99 ALA A CA 1
ATOM 720 C C . ALA A 1 99 ? 6.222 -6.914 -21.595 1.00 95.56 99 ALA A C 1
ATOM 722 O O . ALA A 1 99 ? 7.101 -7.468 -22.247 1.00 95.56 99 ALA A O 1
ATOM 723 N N . LEU A 1 100 ? 6.184 -5.590 -21.420 1.00 96.25 100 LEU A N 1
ATOM 724 C CA . LEU A 1 100 ? 7.177 -4.674 -21.975 1.00 96.25 100 LEU A CA 1
ATOM 725 C C . LEU A 1 100 ? 8.530 -4.739 -21.249 1.00 96.25 100 LEU A C 1
ATOM 727 O O . LEU A 1 100 ? 9.565 -4.591 -21.892 1.00 96.25 100 LEU A O 1
ATOM 731 N N . GLY A 1 101 ? 8.530 -4.882 -19.920 1.00 94.06 101 GLY A N 1
ATOM 732 C CA . GLY A 1 101 ? 9.739 -4.706 -19.107 1.00 94.06 101 GLY A CA 1
ATOM 733 C C . GLY A 1 101 ? 10.343 -5.979 -18.513 1.00 94.06 101 GLY A C 1
ATOM 734 O O . GLY A 1 101 ? 11.474 -5.924 -18.028 1.00 94.06 101 GLY A O 1
ATOM 735 N N . ASN A 1 102 ? 9.633 -7.111 -18.512 1.00 96.19 102 ASN A N 1
ATOM 736 C CA . ASN A 1 102 ? 10.193 -8.369 -18.022 1.00 96.19 102 ASN A CA 1
ATOM 737 C C . ASN A 1 102 ? 11.208 -8.941 -19.016 1.00 96.19 102 ASN A C 1
ATOM 739 O O . ASN A 1 102 ? 10.943 -9.051 -20.211 1.00 96.19 102 ASN A O 1
ATOM 743 N N . LEU A 1 103 ? 12.352 -9.381 -18.498 1.00 95.00 103 LEU A N 1
ATOM 744 C CA . LEU A 1 103 ? 13.306 -10.176 -19.264 1.00 95.00 103 LEU A CA 1
ATOM 745 C C . LEU A 1 103 ? 12.762 -11.594 -19.517 1.00 95.00 103 LEU A C 1
ATOM 747 O O . LEU A 1 103 ? 11.883 -12.046 -18.782 1.00 95.00 103 LEU A O 1
ATOM 751 N N . PRO A 1 104 ? 13.301 -12.337 -20.498 1.00 93.81 104 PRO A N 1
ATOM 752 C CA . PRO A 1 104 ? 13.004 -13.760 -20.656 1.00 93.81 104 PRO A CA 1
ATOM 753 C C . PRO A 1 104 ? 13.339 -14.574 -19.390 1.00 93.81 104 PRO A C 1
ATOM 755 O O . PRO A 1 104 ? 14.268 -14.192 -18.665 1.00 93.81 104 PRO A O 1
ATOM 758 N N . PRO A 1 105 ? 12.627 -15.683 -19.109 1.00 92.12 105 PRO A N 1
ATOM 759 C CA . PRO A 1 105 ? 12.804 -16.473 -17.887 1.00 92.12 105 PRO A CA 1
ATOM 760 C C . PRO A 1 105 ? 14.249 -16.899 -17.612 1.00 92.12 105 PRO A C 1
ATOM 762 O O . PRO A 1 105 ? 14.691 -16.858 -16.466 1.00 92.12 105 PRO A O 1
ATOM 765 N N . GLU A 1 106 ? 15.011 -17.239 -18.651 1.00 93.19 106 GLU A N 1
ATOM 766 C CA . GLU A 1 106 ? 16.406 -17.672 -18.529 1.00 93.19 106 GLU A CA 1
ATOM 767 C C . GLU A 1 106 ? 17.276 -16.534 -17.977 1.00 93.19 106 GLU A C 1
ATOM 769 O O . GLU A 1 106 ? 18.031 -16.707 -17.023 1.00 93.19 106 GLU A O 1
ATOM 774 N N . ARG A 1 107 ? 17.089 -15.320 -18.508 1.00 92.81 107 ARG A N 1
ATOM 775 C CA . ARG A 1 107 ? 17.797 -14.113 -18.053 1.00 92.81 107 ARG A CA 1
ATOM 776 C C . ARG A 1 107 ? 17.371 -13.692 -16.651 1.00 92.81 107 ARG A C 1
ATOM 778 O O . ARG A 1 107 ? 18.174 -13.127 -15.912 1.00 92.81 107 ARG A O 1
ATOM 785 N N . GLN A 1 108 ? 16.115 -13.939 -16.276 1.00 91.81 108 GLN A N 1
ATOM 786 C CA . GLN A 1 108 ? 15.670 -13.719 -14.903 1.00 91.81 108 GLN A CA 1
ATOM 787 C C . GLN A 1 108 ? 16.379 -14.683 -13.947 1.00 91.81 108 GLN A C 1
ATOM 789 O O . GLN A 1 108 ? 16.890 -14.225 -12.926 1.00 91.81 108 GLN A O 1
ATOM 794 N N . ALA A 1 109 ? 16.446 -15.977 -14.285 1.00 88.44 109 ALA A N 1
ATOM 795 C CA . ALA A 1 109 ? 17.089 -17.007 -13.468 1.00 88.44 109 ALA A CA 1
ATOM 796 C C . ALA A 1 109 ? 18.565 -16.681 -13.189 1.00 88.44 109 ALA A C 1
ATOM 798 O O . ALA A 1 109 ? 18.973 -16.669 -12.029 1.00 88.44 109 ALA A O 1
ATOM 799 N N . GLU A 1 110 ? 19.320 -16.270 -14.212 1.00 89.81 110 GLU A N 1
ATOM 800 C CA . GLU A 1 110 ? 20.710 -15.818 -14.047 1.00 89.81 110 GLU A CA 1
ATOM 801 C C . GLU A 1 110 ? 20.836 -14.665 -13.029 1.00 89.81 110 GLU A C 1
ATOM 803 O O . GLU A 1 110 ? 21.703 -14.666 -12.152 1.00 89.81 110 GLU A O 1
ATOM 808 N N . LEU A 1 111 ? 19.941 -13.671 -13.106 1.00 87.44 111 LEU A N 1
ATOM 809 C CA . LEU A 1 111 ? 19.919 -12.545 -12.165 1.00 87.44 111 LEU A CA 1
ATOM 810 C C . LEU A 1 111 ? 19.465 -12.954 -10.758 1.00 87.44 111 LEU A C 1
ATOM 812 O O . LEU A 1 111 ? 19.789 -12.263 -9.790 1.00 87.44 111 LEU A O 1
ATOM 816 N N . PHE A 1 112 ? 18.663 -14.012 -10.638 1.00 84.31 112 PHE A N 1
ATOM 817 C CA . PHE A 1 112 ? 18.248 -14.572 -9.356 1.00 84.31 112 PHE A CA 1
ATOM 818 C C . PHE A 1 112 ? 19.408 -15.268 -8.651 1.00 84.31 112 PHE A C 1
ATOM 820 O O . PHE A 1 11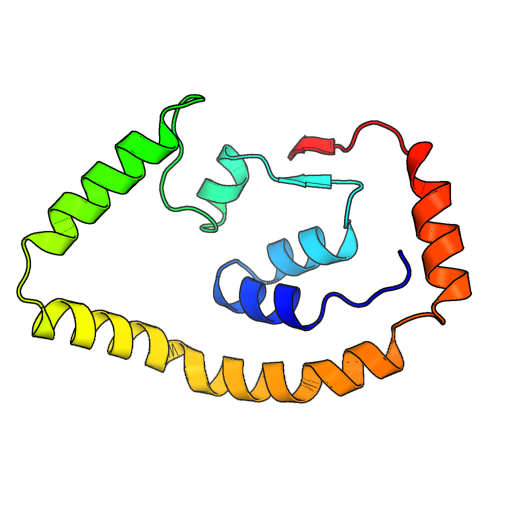2 ? 19.675 -14.964 -7.488 1.00 84.31 112 PHE A O 1
ATOM 827 N N . GLU A 1 113 ? 20.124 -16.131 -9.365 1.00 84.12 113 GLU A N 1
ATOM 828 C CA . GLU A 1 113 ? 21.282 -16.865 -8.850 1.00 84.12 113 GLU A CA 1
ATOM 829 C C . GLU A 1 113 ? 22.432 -15.921 -8.474 1.00 84.12 113 GLU A C 1
ATOM 831 O O . GLU A 1 113 ? 23.009 -16.036 -7.390 1.00 84.12 113 GLU A O 1
ATOM 836 N N . GLY A 1 114 ? 22.705 -14.906 -9.304 1.00 77.44 114 GLY A N 1
ATOM 837 C CA . GLY A 1 114 ? 23.769 -13.925 -9.060 1.00 77.44 114 GLY A CA 1
ATOM 838 C C . GLY A 1 114 ? 23.552 -13.014 -7.844 1.00 77.44 114 GLY A C 1
ATOM 839 O O . GLY A 1 114 ? 24.465 -12.300 -7.430 1.00 77.44 114 GLY A O 1
ATOM 840 N N . ARG A 1 115 ? 22.362 -13.017 -7.232 1.00 70.94 115 ARG A N 1
ATOM 841 C CA . ARG A 1 115 ? 22.038 -12.120 -6.115 1.00 70.94 115 ARG A CA 1
ATOM 842 C C . ARG A 1 115 ? 22.684 -12.514 -4.787 1.00 70.94 115 ARG A C 1
ATOM 844 O O . ARG A 1 115 ? 22.829 -11.656 -3.917 1.00 70.94 115 ARG A O 1
ATOM 851 N N . GLY A 1 116 ? 23.090 -13.773 -4.624 1.00 61.16 116 GLY A N 1
ATOM 852 C CA . GLY A 1 116 ? 23.708 -14.269 -3.388 1.00 61.16 116 GLY A CA 1
ATOM 853 C C . GLY A 1 116 ? 25.003 -13.547 -2.980 1.00 61.16 116 GLY A C 1
ATOM 854 O O . GLY A 1 116 ? 25.409 -13.664 -1.831 1.00 61.16 116 GLY A O 1
ATOM 855 N N . GLY A 1 117 ? 25.629 -12.786 -3.890 1.00 61.78 117 GLY A N 1
ATOM 856 C CA . GLY A 1 117 ? 26.862 -12.029 -3.638 1.00 61.78 117 GLY A CA 1
ATOM 857 C C . GLY A 1 117 ? 26.685 -10.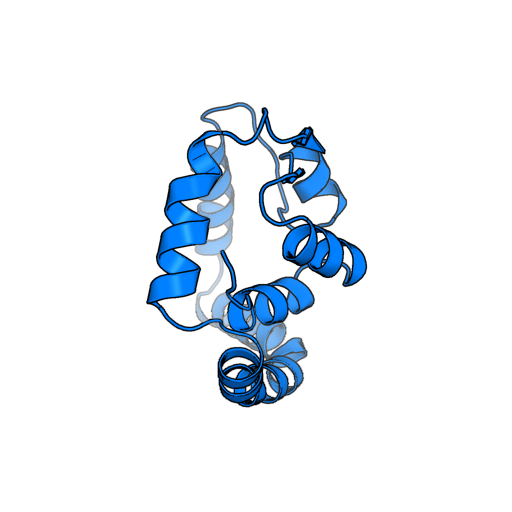542 -3.301 1.00 61.78 117 GLY A C 1
ATOM 858 O O . GLY A 1 117 ? 27.683 -9.836 -3.170 1.00 61.78 117 GLY A O 1
ATOM 859 N N . GLY 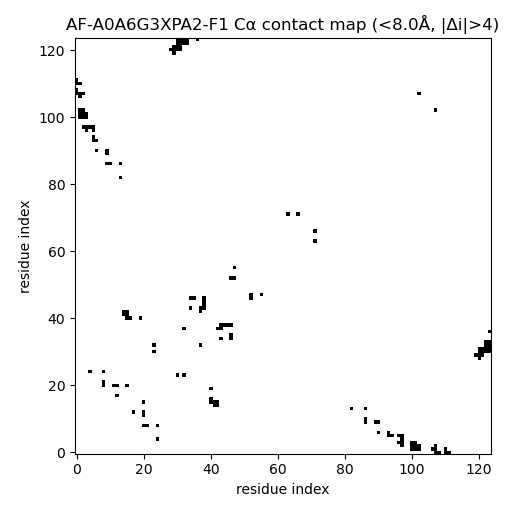A 1 118 ? 25.453 -10.029 -3.202 1.00 64.19 118 GLY A N 1
ATOM 860 C CA . GLY A 1 118 ? 25.207 -8.627 -2.840 1.00 64.19 118 GLY A CA 1
ATOM 861 C C . GLY A 1 118 ? 25.440 -8.372 -1.348 1.00 64.19 118 GLY A C 1
ATOM 862 O O . GLY A 1 118 ? 24.953 -9.136 -0.519 1.00 64.19 118 GLY A O 1
ATOM 863 N N . GLY A 1 119 ? 26.169 -7.301 -1.010 1.00 73.06 119 GLY A N 1
ATOM 864 C CA . GLY A 1 119 ? 26.415 -6.885 0.377 1.00 73.06 119 GLY A CA 1
ATOM 865 C C . GLY A 1 119 ? 25.134 -6.609 1.175 1.00 73.06 119 GLY A C 1
ATOM 866 O O . GLY A 1 119 ? 24.034 -6.563 0.618 1.00 73.06 119 GLY A O 1
ATOM 867 N N . GLU A 1 120 ? 25.274 -6.429 2.492 1.00 81.31 120 GLU A N 1
ATOM 868 C CA . GLU A 1 120 ? 24.127 -6.169 3.365 1.00 81.31 120 GLU A CA 1
ATOM 869 C C . GLU A 1 120 ? 23.317 -4.956 2.875 1.00 81.31 120 GLU A C 1
ATOM 871 O O . GLU A 1 120 ? 23.888 -3.903 2.572 1.00 81.31 120 GLU A O 1
ATOM 876 N N . PRO A 1 121 ? 21.985 -5.088 2.769 1.00 84.56 121 PRO A N 1
ATOM 877 C CA . PRO A 1 121 ? 21.153 -4.001 2.291 1.00 84.56 121 PRO A CA 1
ATOM 878 C C . PRO A 1 121 ? 21.128 -2.864 3.306 1.00 84.56 121 PRO A C 1
ATOM 880 O O . PRO A 1 121 ? 21.033 -3.092 4.513 1.00 84.56 121 PRO A O 1
ATOM 883 N N . GLN A 1 122 ? 21.143 -1.632 2.808 1.00 90.00 122 GLN A N 1
ATOM 884 C 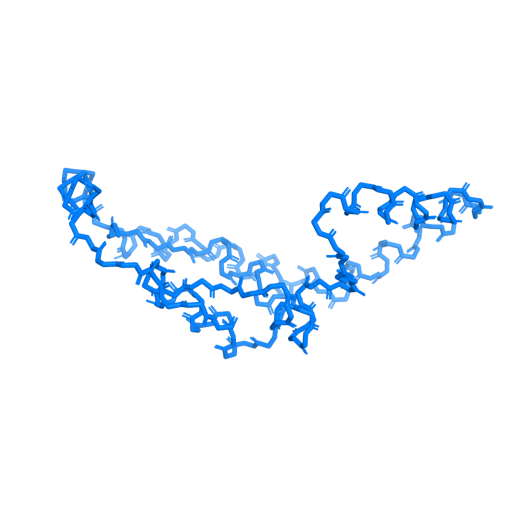CA . GLN A 1 122 ? 21.058 -0.453 3.660 1.00 90.00 122 GLN A CA 1
ATOM 885 C C . GLN A 1 122 ? 19.667 -0.368 4.289 1.00 90.00 122 GLN A C 1
ATOM 887 O O . GLN A 1 122 ? 18.658 -0.446 3.587 1.00 90.00 122 GLN A O 1
ATOM 892 N N . VAL A 1 123 ? 19.609 -0.216 5.611 1.00 92.25 123 VAL A N 1
ATOM 893 C CA . VAL A 1 123 ? 18.352 -0.002 6.335 1.00 92.25 123 VAL A CA 1
ATOM 894 C C . VAL A 1 123 ? 18.115 1.497 6.468 1.00 92.25 123 VAL A C 1
ATOM 896 O O . VAL A 1 123 ? 19.000 2.220 6.925 1.00 92.25 123 VAL A O 1
ATOM 899 N N . ARG A 1 124 ? 16.926 1.947 6.070 1.00 90.44 124 ARG A N 1
ATOM 900 C CA . ARG A 1 124 ? 16.491 3.344 6.150 1.00 90.44 124 ARG A CA 1
ATOM 901 C C . ARG A 1 124 ? 15.277 3.505 7.047 1.00 90.44 124 ARG A C 1
ATOM 903 O O . ARG A 1 124 ? 14.354 2.666 6.973 1.00 90.44 124 ARG A O 1
#

Mean predicted aligned error: 4.23 Å

Organism: NCBI:txid2706086

pLDDT: mean 93.59, std 6.95, range [61.16, 98.69]

Solvent-accessible surface area (backbone atoms only — not comparable to full-atom values): 7213 Å² total; per-residue (Å²): 87,52,64,52,70,41,64,62,47,57,57,40,48,76,54,31,56,58,68,59,39,50,49,54,66,70,52,47,76,56,45,41,81,33,69,69,48,34,39,77,53,51,70,36,95,77,82,66,63,91,86,38,58,64,64,53,51,50,53,54,50,56,58,59,69,73,50,62,66,67,60,54,53,51,50,52,51,56,62,47,62,76,49,44,69,64,50,53,62,52,56,73,46,27,66,60,52,32,69,72,55,40,52,59,71,69,64,19,48,55,45,53,66,63,50,81,76,62,73,88,50,49,75,75

Sequence (124 aa):
YGMVSAYEAIAMAQRMPFGEVARMSLMGTAERLSAGRAYEIGLVSEVTEPGGAVAAALRSATVIARYPTEAVQGTVRAVWSAKEAARTQAMSRAPALIALGNLPPERQAELFEGRGGGGEPQVR

Foldseek 3Di:
DQFQPQLVLLVVVVFFPNVVSVCCRVCPQLEDEDPVNCCVRRVDVDDDDPPCPVVVVVVVVVVLVVDDPVVSVVVVVVVCVVCVVVSVVSVVCRVVVRVVGHDPPVVVVVVVVVPVPDDHRHYD